Protein AF-A0A4U5R1T0-F1 (afdb_monomer)

Mean predicted aligned error: 6.0 Å

pLDDT: mean 87.01, std 12.75, range [37.0, 96.69]

Radius of gyration: 15.92 Å; Cα contacts (8 Å, |Δi|>4): 211; chains: 1; bounding box: 34×41×36 Å

InterPro domains:
  IPR011603 2-oxoglutarate dehydrogenase E1 component [PTHR23152] (1-142)
  IPR031717 2-oxoglutarate dehydrogenase E1 component/KDG, C-terminal [PF16870] (28-142)
  IPR042179 Multifunctional 2-oxoglutarate metabolism enzyme, C-terminal domain superfamily [G3DSA:3.40.50.11610] (23-146)

Foldseek 3Di:
DDDDVLVPDPPNDDDVCLDPVPPDPDPPHNDDDQKAWFPDPDLDQAQAEEEEEPDVQVVVVVVCVVVVVPNYIYMYRDHQPVNPLVVLLVRVVSHPPAFYEYEDAWECVDDRNVVVLVSSQVSQVVVVDDHSVSYHYAYAHHDPDTDHDTDDD

Organism: Populus alba (NCBI:txid43335)

Solvent-accessible surface area (backbone atoms only — not comparable to full-atom values): 9351 Å² total; per-residue (Å²): 134,85,75,70,74,51,78,74,35,89,81,63,70,79,63,68,42,52,68,72,60,52,96,50,102,58,100,70,56,55,63,90,61,48,62,44,71,47,86,68,90,62,62,73,76,53,72,41,42,36,36,27,52,70,73,58,47,58,60,52,51,55,50,33,59,74,69,65,42,81,34,55,40,56,29,38,43,70,40,69,80,78,64,55,48,71,62,51,43,60,57,48,66,64,48,74,96,56,50,38,32,49,40,43,82,46,30,54,84,40,76,58,53,78,67,44,51,64,51,51,36,51,38,34,43,76,71,77,39,76,47,70,86,35,55,38,83,42,44,13,62,73,63,99,62,97,69,97,68,75,61,79,134

Structure (mmCIF, N/CA/C/O backbone):
data_AF-A0A4U5R1T0-F1
#
_entry.id   AF-A0A4U5R1T0-F1
#
loop_
_atom_site.group_PDB
_atom_site.id
_atom_site.type_symbol
_atom_site.label_atom_id
_atom_site.label_alt_id
_atom_site.label_comp_id
_atom_site.label_asym_id
_atom_site.label_entity_id
_atom_site.label_seq_id
_atom_site.pdbx_PDB_ins_code
_atom_site.Cartn_x
_atom_site.Cartn_y
_atom_site.Cartn_z
_atom_site.occupancy
_atom_site.B_iso_or_equiv
_atom_site.auth_seq_id
_atom_site.auth_comp_id
_atom_site.auth_asym_id
_atom_site.auth_atom_id
_atom_site.pdbx_PDB_model_num
ATOM 1 N N . MET A 1 1 ? 13.309 0.673 1.787 1.00 78.81 1 MET A N 1
ATOM 2 C CA . MET A 1 1 ? 13.487 1.947 2.516 1.00 78.81 1 MET A CA 1
ATOM 3 C C . MET A 1 1 ? 13.553 1.637 3.997 1.00 78.81 1 MET A C 1
ATOM 5 O O . MET A 1 1 ? 12.611 1.042 4.504 1.00 78.81 1 MET A O 1
ATOM 9 N N . SER A 1 2 ? 14.654 1.965 4.674 1.00 87.88 2 SER A N 1
ATOM 10 C CA . SER A 1 2 ? 14.768 1.713 6.117 1.00 87.88 2 SER A CA 1
ATOM 11 C C . SER A 1 2 ? 13.968 2.754 6.906 1.00 87.88 2 SER A C 1
ATOM 13 O O . SER A 1 2 ? 14.052 3.944 6.585 1.00 87.88 2 SER A O 1
ATOM 15 N N . PRO A 1 3 ? 13.188 2.348 7.920 1.00 89.00 3 PRO A N 1
ATOM 16 C CA . PRO A 1 3 ? 12.335 3.276 8.643 1.00 89.00 3 PRO A CA 1
ATOM 17 C C . PRO A 1 3 ? 13.128 4.173 9.599 1.00 89.00 3 PRO A C 1
ATOM 19 O O . PRO A 1 3 ? 14.141 3.763 10.161 1.00 89.00 3 PRO A O 1
ATOM 22 N N . LYS A 1 4 ? 12.613 5.386 9.836 1.00 90.75 4 LYS A N 1
ATOM 23 C CA . LYS A 1 4 ? 13.085 6.288 10.903 1.00 90.75 4 LYS A CA 1
ATOM 24 C C . LYS A 1 4 ? 12.059 6.386 12.032 1.00 90.75 4 LYS A C 1
ATOM 26 O O . LYS A 1 4 ? 12.331 5.965 13.150 1.00 90.75 4 LYS A O 1
ATOM 31 N N . SER A 1 5 ? 10.856 6.875 11.726 1.00 91.00 5 SER A N 1
ATOM 32 C CA . SER A 1 5 ? 9.776 7.042 12.711 1.00 91.00 5 SER A CA 1
ATOM 33 C C . SER A 1 5 ? 9.278 5.712 13.282 1.00 91.00 5 SER A C 1
ATOM 35 O O . SER A 1 5 ? 8.978 5.626 14.472 1.00 91.00 5 SER A O 1
ATOM 37 N N . LEU A 1 6 ? 9.250 4.651 12.467 1.00 93.81 6 LEU A N 1
ATOM 38 C CA . LEU A 1 6 ? 8.702 3.361 12.894 1.00 93.81 6 LEU A CA 1
ATOM 39 C C . LEU A 1 6 ? 9.529 2.661 13.977 1.00 93.81 6 LEU A C 1
ATOM 41 O O . LEU A 1 6 ? 8.984 1.826 14.687 1.00 93.81 6 LEU A O 1
ATOM 45 N N . LEU A 1 7 ? 10.797 3.045 14.176 1.00 94.75 7 LEU A N 1
ATOM 46 C CA . LEU A 1 7 ? 11.666 2.456 15.206 1.00 94.75 7 LEU A CA 1
ATOM 47 C C . LEU A 1 7 ? 11.109 2.603 16.630 1.00 94.75 7 LEU A C 1
ATOM 49 O O . LEU A 1 7 ? 11.501 1.857 17.522 1.00 94.75 7 LEU A O 1
ATOM 53 N N . ARG A 1 8 ? 10.231 3.586 16.864 1.00 94.06 8 ARG A N 1
ATOM 54 C CA . ARG A 1 8 ? 9.624 3.861 18.177 1.00 94.06 8 ARG A CA 1
ATOM 55 C C . ARG A 1 8 ? 8.098 3.919 18.124 1.00 94.06 8 ARG A C 1
ATOM 57 O O . ARG A 1 8 ? 7.467 4.320 19.101 1.00 94.06 8 ARG A O 1
ATOM 64 N N . HIS A 1 9 ? 7.498 3.550 16.994 1.00 94.19 9 HIS A N 1
ATOM 65 C CA . HIS A 1 9 ? 6.056 3.645 16.816 1.00 94.19 9 HIS A CA 1
ATOM 66 C C . HIS A 1 9 ? 5.339 2.575 17.643 1.00 94.19 9 HIS A C 1
ATOM 68 O O . HIS A 1 9 ? 5.694 1.398 17.590 1.00 94.19 9 HIS A O 1
ATOM 74 N N . LYS A 1 10 ? 4.310 2.965 18.407 1.00 94.25 10 LYS A N 1
ATOM 75 C CA . LYS A 1 10 ? 3.648 2.067 19.373 1.00 94.25 10 LYS A CA 1
ATOM 76 C C . LYS A 1 10 ? 3.022 0.839 18.711 1.00 94.25 10 LYS A C 1
ATOM 78 O O . LYS A 1 10 ? 3.086 -0.238 19.299 1.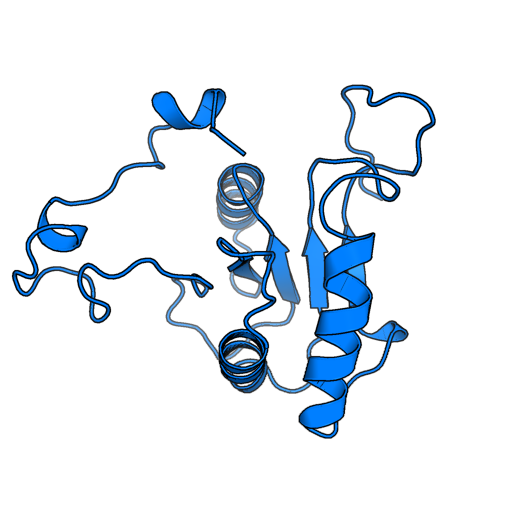00 94.25 10 LYS A O 1
ATOM 83 N N . LEU A 1 11 ? 2.469 1.022 17.511 1.00 91.94 11 LEU A N 1
ATOM 84 C CA . LEU A 1 11 ? 1.823 -0.026 16.714 1.00 91.94 11 LEU A CA 1
ATOM 85 C C . LEU A 1 11 ? 2.795 -0.795 15.802 1.00 91.94 11 LEU A C 1
ATOM 87 O O . LEU A 1 11 ? 2.433 -1.842 15.282 1.00 91.94 11 LEU A O 1
ATOM 91 N N . CYS A 1 12 ? 4.033 -0.319 15.609 1.00 93.44 12 CYS A N 1
ATOM 92 C CA . CYS A 1 12 ? 5.021 -1.009 14.774 1.00 93.44 12 CYS A CA 1
ATOM 93 C C . CYS A 1 12 ? 5.818 -2.017 15.610 1.00 93.44 12 CYS A C 1
ATOM 95 O O . CYS A 1 12 ? 7.012 -1.845 15.859 1.00 93.44 12 CYS A O 1
ATOM 97 N N . LYS A 1 13 ? 5.131 -3.054 16.089 1.00 92.31 13 LYS A N 1
ATOM 98 C CA . LYS A 1 13 ? 5.704 -4.139 16.890 1.00 92.31 13 LYS A CA 1
ATOM 99 C C . LYS A 1 13 ? 5.241 -5.476 16.326 1.00 92.31 13 LYS A C 1
ATOM 101 O O . LYS A 1 13 ? 4.111 -5.579 15.864 1.00 92.31 13 LYS A O 1
ATOM 106 N N . SER A 1 14 ? 6.098 -6.483 16.425 1.00 88.25 14 SER A N 1
ATOM 107 C CA . SER A 1 14 ? 5.771 -7.865 16.072 1.00 88.25 14 SER A CA 1
ATOM 108 C C . SER A 1 14 ? 5.870 -8.747 17.306 1.00 88.25 14 SER A C 1
ATOM 110 O O . SER A 1 14 ? 6.728 -8.534 18.167 1.00 88.25 14 SER A O 1
ATOM 112 N N . ASN A 1 15 ? 4.993 -9.741 17.389 1.00 87.12 15 ASN A N 1
ATOM 113 C CA . ASN A 1 15 ? 5.066 -10.767 18.422 1.00 87.12 15 ASN A CA 1
ATOM 114 C C . ASN A 1 15 ? 6.183 -11.766 18.108 1.00 87.12 15 ASN A C 1
ATOM 116 O O . ASN A 1 15 ? 6.511 -11.994 16.945 1.00 87.12 15 ASN A O 1
ATOM 120 N N . LEU A 1 16 ? 6.725 -12.426 19.136 1.00 87.12 16 LEU A N 1
ATOM 121 C CA . LEU A 1 16 ? 7.780 -13.430 18.951 1.00 87.12 16 LEU A CA 1
ATOM 122 C C . LEU A 1 16 ? 7.334 -14.595 18.048 1.00 87.12 16 LEU A C 1
ATOM 124 O O . LEU A 1 16 ? 8.112 -15.061 17.219 1.00 87.12 16 LEU A O 1
ATOM 128 N N . SER A 1 17 ? 6.048 -14.959 18.112 1.00 83.75 17 SER A N 1
ATOM 129 C CA . SER A 1 17 ? 5.437 -15.995 17.266 1.00 83.75 17 SER A CA 1
ATOM 130 C C . SER A 1 17 ? 5.524 -15.713 15.761 1.00 83.75 17 SER A C 1
ATOM 132 O O . SER A 1 17 ? 5.360 -16.611 14.941 1.00 83.75 17 SER A O 1
ATOM 134 N N . GLU A 1 18 ? 5.750 -14.455 15.369 1.00 83.50 18 GLU A N 1
ATOM 135 C CA . GLU A 1 18 ? 5.964 -14.079 13.967 1.00 83.50 18 GLU A CA 1
ATOM 136 C C . GLU A 1 18 ? 7.372 -14.454 13.468 1.00 83.50 18 GLU A C 1
ATOM 138 O O . GLU A 1 18 ? 7.619 -14.392 12.265 1.00 83.50 18 GLU A O 1
ATOM 143 N N . PHE A 1 19 ? 8.278 -14.886 14.357 1.00 84.88 19 PHE A N 1
ATOM 144 C CA . PHE A 1 19 ? 9.673 -15.219 14.044 1.00 84.88 19 PHE A CA 1
ATOM 145 C C . PHE A 1 19 ? 10.065 -16.671 14.349 1.00 84.88 19 PHE A C 1
ATOM 147 O O . PHE A 1 19 ? 10.963 -17.192 13.691 1.00 84.88 19 PHE A O 1
ATOM 154 N N . ASP A 1 20 ? 9.415 -17.334 15.308 1.00 81.31 20 ASP A N 1
ATOM 155 C CA . ASP A 1 20 ? 9.827 -18.660 15.805 1.00 81.31 20 ASP A CA 1
ATOM 156 C C . ASP A 1 20 ? 9.000 -19.844 15.262 1.00 81.31 20 ASP A C 1
ATOM 158 O O . ASP A 1 20 ? 9.386 -21.000 15.420 1.00 81.31 20 ASP A O 1
ATOM 162 N N . GLY A 1 21 ? 7.887 -19.575 14.571 1.00 67.44 21 GLY A N 1
ATOM 163 C CA . GLY A 1 21 ? 7.056 -20.602 13.940 1.00 67.44 21 GLY A CA 1
ATOM 164 C C . GLY A 1 21 ? 6.156 -21.361 14.912 1.00 67.44 21 GLY A C 1
ATOM 165 O O . GLY A 1 21 ? 5.476 -22.299 14.489 1.00 67.44 21 GLY A O 1
ATOM 166 N N . HIS A 1 22 ? 6.101 -20.953 16.182 1.00 67.31 22 HIS A N 1
ATOM 167 C CA . HIS A 1 22 ? 5.102 -21.463 17.105 1.00 67.31 22 HIS A CA 1
ATOM 168 C C . HIS A 1 22 ? 3.693 -21.046 16.649 1.00 67.31 22 HIS A C 1
ATOM 170 O O . HIS A 1 22 ? 3.505 -19.943 16.123 1.00 67.31 22 HIS A O 1
ATOM 176 N N . PRO A 1 23 ? 2.674 -21.905 16.840 1.00 58.78 23 PRO A N 1
ATOM 177 C CA . PRO A 1 23 ? 1.292 -21.549 16.549 1.00 58.78 23 PRO A CA 1
ATOM 178 C C . PRO A 1 23 ? 0.840 -20.416 17.485 1.00 58.78 23 PRO A C 1
ATOM 180 O O . PRO A 1 23 ? 0.435 -20.648 18.619 1.00 58.78 23 PRO A O 1
ATOM 183 N N . GLY A 1 24 ? 0.957 -19.177 17.009 1.00 58.16 24 GLY A N 1
ATOM 184 C CA . GLY A 1 24 ? 0.453 -17.963 17.650 1.00 58.16 24 GLY A CA 1
ATOM 185 C C . GLY A 1 24 ? -0.727 -17.351 16.889 1.00 58.16 24 GLY A C 1
ATOM 186 O O . GLY A 1 24 ? -1.315 -17.976 16.008 1.00 58.16 24 GLY A O 1
ATOM 187 N N . PHE A 1 25 ? -1.042 -16.087 17.190 1.00 53.91 25 PHE A N 1
ATOM 188 C CA . PHE A 1 25 ? -2.168 -15.313 16.631 1.00 53.91 25 PHE A CA 1
ATOM 189 C C . PHE A 1 25 ? -2.181 -15.163 15.090 1.00 53.91 25 PHE A C 1
ATOM 191 O O . PHE A 1 25 ? -3.147 -14.649 14.529 1.00 53.91 25 PHE A O 1
ATOM 198 N N . GLY A 1 26 ? -1.139 -15.604 14.378 1.00 54.66 26 GLY A N 1
ATOM 199 C CA . GLY A 1 26 ? -1.020 -15.470 12.928 1.00 54.66 26 GLY A CA 1
ATOM 200 C C . GLY A 1 26 ? -1.078 -16.807 12.189 1.00 54.66 26 GLY A C 1
ATOM 201 O O . GLY A 1 26 ? -0.180 -17.630 12.314 1.00 54.66 26 GLY A O 1
ATOM 202 N N . LYS A 1 27 ? -2.050 -16.970 11.281 1.00 55.31 27 LYS A N 1
ATOM 203 C CA . LYS A 1 27 ? -2.144 -18.113 10.340 1.00 55.31 27 LYS A CA 1
ATOM 204 C C . LYS A 1 27 ? -1.005 -18.181 9.294 1.00 55.31 27 LYS A C 1
ATOM 206 O O . LYS A 1 27 ? -1.058 -19.010 8.393 1.00 55.31 27 LYS A O 1
ATOM 211 N N . GLN A 1 28 ? -0.020 -17.277 9.335 1.00 58.72 28 GLN A N 1
ATOM 212 C CA . GLN A 1 28 ? 0.816 -16.923 8.174 1.00 58.72 28 GLN A CA 1
ATOM 213 C C . GLN A 1 28 ? 2.324 -17.210 8.308 1.00 58.72 28 GLN A C 1
ATOM 215 O O . GLN A 1 28 ? 3.053 -16.988 7.341 1.00 58.72 28 GLN A O 1
ATOM 220 N N . GLY A 1 29 ? 2.776 -17.751 9.445 1.00 66.38 29 GLY A N 1
ATOM 221 C CA . GLY A 1 29 ? 4.156 -18.216 9.655 1.00 66.38 29 GLY A CA 1
ATOM 222 C C . GLY A 1 29 ? 5.231 -17.117 9.648 1.00 66.38 29 GLY A C 1
ATOM 223 O O . GLY A 1 29 ? 4.923 -15.929 9.689 1.00 66.38 29 GLY A O 1
ATOM 224 N N . THR A 1 30 ? 6.498 -17.540 9.578 1.00 82.38 30 THR A N 1
ATOM 225 C CA . THR A 1 30 ? 7.717 -16.722 9.784 1.00 82.38 30 THR A CA 1
ATOM 226 C C . THR A 1 30 ? 8.367 -16.193 8.503 1.00 82.38 30 THR A C 1
ATOM 228 O O . THR A 1 30 ? 9.489 -15.688 8.509 1.00 82.38 30 THR A O 1
ATOM 231 N N . LYS A 1 31 ? 7.696 -16.342 7.357 1.00 86.00 31 LYS A N 1
ATOM 232 C CA . LYS A 1 31 ? 8.242 -15.950 6.051 1.00 86.00 31 LYS A CA 1
ATOM 233 C C . LYS A 1 31 ? 7.995 -14.470 5.779 1.00 86.00 31 LYS A C 1
ATOM 235 O O . LYS A 1 31 ? 6.972 -13.916 6.177 1.00 86.00 31 LYS A O 1
ATOM 240 N N . PHE A 1 32 ? 8.897 -13.854 5.014 1.00 89.69 32 PHE A N 1
ATOM 241 C CA . PHE A 1 32 ? 8.698 -12.493 4.524 1.00 89.69 32 PHE A CA 1
ATOM 242 C C . PHE A 1 32 ? 7.401 -12.386 3.708 1.00 89.69 32 PHE A C 1
ATOM 244 O O . PHE A 1 32 ? 7.159 -13.164 2.779 1.00 89.69 32 PHE A O 1
ATOM 251 N N . LYS A 1 33 ? 6.565 -11.407 4.060 1.00 89.50 33 LYS A N 1
ATOM 252 C CA . LYS A 1 33 ? 5.266 -11.171 3.431 1.00 89.50 33 LYS A CA 1
ATOM 253 C C . LYS A 1 33 ? 5.409 -10.074 2.393 1.00 89.50 33 LYS A C 1
ATOM 255 O O . LYS A 1 33 ? 5.479 -8.908 2.741 1.00 89.50 33 LYS A O 1
ATOM 260 N N . GLN A 1 34 ? 5.404 -10.449 1.120 1.00 94.38 34 GLN A N 1
ATOM 261 C CA . GLN A 1 34 ? 5.506 -9.491 0.014 1.00 94.38 34 GLN A CA 1
ATOM 262 C C . GLN A 1 34 ? 4.294 -8.545 -0.068 1.00 94.38 34 GLN A C 1
ATOM 264 O O . GLN A 1 34 ? 4.431 -7.390 -0.464 1.00 94.38 34 GLN A O 1
ATOM 269 N N . LEU A 1 35 ? 3.117 -9.039 0.326 1.00 93.00 35 LEU A N 1
ATOM 270 C CA . LEU A 1 35 ? 1.873 -8.286 0.447 1.00 93.00 35 LEU A CA 1
ATOM 271 C C . LEU A 1 35 ? 1.215 -8.650 1.783 1.00 93.00 35 LEU A C 1
ATOM 273 O O . LEU A 1 35 ? 0.926 -9.823 2.034 1.00 93.00 35 LEU A O 1
ATOM 277 N N . ILE A 1 36 ? 0.951 -7.654 2.622 1.00 91.94 36 ILE A N 1
ATOM 278 C CA . ILE A 1 36 ? 0.175 -7.803 3.852 1.00 91.94 36 ILE A CA 1
ATOM 279 C C . ILE A 1 36 ? -1.238 -7.293 3.569 1.00 91.94 36 ILE A C 1
ATOM 281 O O . ILE A 1 36 ? -1.437 -6.149 3.165 1.00 91.94 36 ILE A O 1
ATOM 285 N N . LYS A 1 37 ? -2.223 -8.174 3.740 1.00 89.44 37 LYS A N 1
ATOM 286 C CA . LYS A 1 37 ? -3.641 -7.854 3.541 1.00 89.44 37 LYS A CA 1
ATOM 2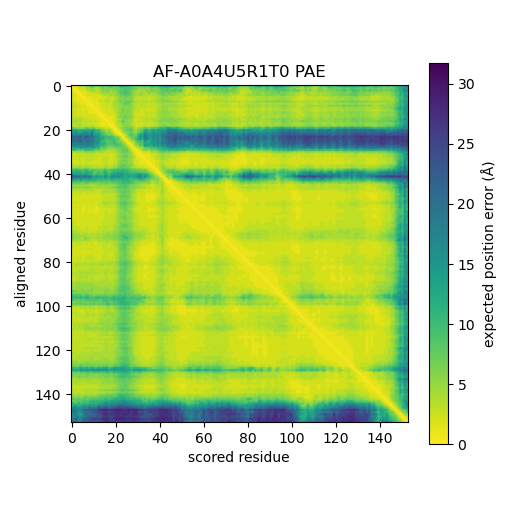87 C C . LYS A 1 37 ? -4.159 -7.009 4.706 1.00 89.44 37 LYS A C 1
ATOM 289 O O . LYS A 1 37 ? -3.572 -7.035 5.787 1.00 89.44 37 LYS A O 1
ATOM 294 N N . ASP A 1 38 ? -5.272 -6.321 4.477 1.00 89.12 38 ASP A N 1
ATOM 295 C CA . ASP A 1 38 ? -6.013 -5.671 5.556 1.00 89.12 38 ASP A CA 1
ATOM 296 C C . ASP A 1 38 ? -6.364 -6.681 6.661 1.00 89.12 38 ASP A C 1
ATOM 298 O O . ASP A 1 38 ? -6.645 -7.850 6.370 1.00 89.12 38 ASP A O 1
ATOM 302 N N . HIS A 1 39 ? -6.286 -6.232 7.913 1.00 79.19 39 HIS A N 1
ATOM 303 C CA . HIS A 1 39 ? -6.500 -7.069 9.090 1.00 79.19 39 HIS A CA 1
ATOM 304 C C . HIS A 1 39 ? -7.976 -7.194 9.487 1.00 79.19 39 HIS A C 1
ATOM 306 O O . HIS A 1 39 ? -8.283 -7.988 10.371 1.00 79.19 39 HIS A O 1
ATOM 312 N N . SER A 1 40 ? -8.886 -6.428 8.877 1.00 70.31 40 SER A N 1
ATOM 313 C CA . SER A 1 40 ? -10.313 -6.593 9.127 1.00 70.31 40 SER A CA 1
ATOM 314 C C . SER A 1 40 ? -10.811 -7.915 8.536 1.00 70.31 40 SER A C 1
ATOM 316 O O . SER A 1 40 ? -10.501 -8.288 7.401 1.00 70.31 40 SER A O 1
ATOM 318 N N . ASP A 1 41 ? -11.618 -8.629 9.319 1.00 65.62 41 ASP A N 1
ATOM 319 C CA . ASP A 1 41 ? -12.327 -9.836 8.873 1.00 65.62 41 ASP A CA 1
ATOM 320 C C . ASP A 1 41 ? -13.512 -9.504 7.941 1.00 65.62 41 ASP A C 1
ATOM 322 O O . ASP A 1 41 ? -14.218 -10.395 7.469 1.00 65.62 41 ASP A O 1
ATOM 326 N N . LEU A 1 42 ? -13.742 -8.216 7.664 1.00 61.66 42 LEU A N 1
ATOM 327 C CA . LEU A 1 42 ? -14.846 -7.719 6.856 1.00 61.66 42 LEU A CA 1
ATOM 328 C C . LEU A 1 42 ? -14.422 -7.639 5.388 1.00 61.66 42 LEU A C 1
ATOM 330 O O . LEU A 1 42 ? -13.823 -6.668 4.937 1.00 61.66 42 LEU A O 1
ATOM 334 N N . GLU A 1 43 ? -14.748 -8.679 4.625 1.00 71.94 43 GLU A N 1
ATOM 335 C CA . GLU A 1 43 ? -14.711 -8.609 3.158 1.00 71.94 43 GLU A CA 1
ATOM 336 C C . GLU A 1 43 ? -15.971 -7.923 2.606 1.00 71.94 43 GLU A C 1
ATOM 338 O O . GLU A 1 43 ? -15.920 -7.205 1.607 1.00 71.94 43 GLU A O 1
ATOM 343 N N . GLU A 1 44 ? -17.102 -8.111 3.287 1.00 78.50 44 GLU A N 1
ATOM 344 C CA . GLU A 1 44 ? -18.396 -7.561 2.902 1.00 78.50 44 GLU A CA 1
ATOM 345 C C . GLU A 1 44 ? -18.540 -6.099 3.356 1.00 78.50 44 GLU A C 1
ATOM 347 O O . GLU A 1 44 ? -18.169 -5.729 4.469 1.00 78.50 44 GLU A O 1
ATOM 352 N N . GLY A 1 45 ? -19.073 -5.246 2.477 1.00 84.88 45 GLY A N 1
ATOM 353 C CA . GLY A 1 45 ? -19.277 -3.820 2.758 1.00 84.88 45 GLY A CA 1
ATOM 354 C C . GLY A 1 45 ? -18.062 -2.919 2.507 1.00 84.88 45 GLY A C 1
ATOM 355 O O . GLY A 1 45 ? -18.193 -1.699 2.615 1.00 84.88 45 GLY A O 1
ATOM 356 N N . ILE A 1 46 ? -16.909 -3.469 2.109 1.00 91.06 46 ILE A N 1
ATOM 357 C CA . ILE A 1 46 ? -15.762 -2.662 1.675 1.00 91.06 46 ILE A CA 1
ATOM 358 C C . ILE A 1 46 ? -16.109 -1.928 0.376 1.00 91.06 46 ILE A C 1
ATOM 360 O O . ILE A 1 46 ? -16.527 -2.528 -0.613 1.00 91.06 46 ILE A O 1
ATOM 364 N N . ARG A 1 47 ? -15.910 -0.607 0.372 1.00 90.31 47 ARG A N 1
ATOM 365 C CA . ARG A 1 47 ? -16.143 0.283 -0.782 1.00 90.31 47 ARG A CA 1
ATOM 366 C C . ARG A 1 47 ? -14.867 0.937 -1.291 1.00 90.31 47 ARG A C 1
ATOM 368 O O . ARG A 1 47 ? -14.856 1.523 -2.374 1.00 90.31 47 ARG A O 1
ATOM 375 N N . ARG A 1 48 ? -13.783 0.870 -0.515 1.00 90.50 48 ARG A N 1
ATOM 376 C CA . ARG A 1 48 ? -12.502 1.485 -0.857 1.00 90.50 48 ARG A CA 1
ATOM 377 C C . ARG A 1 48 ? -11.354 0.538 -0.544 1.00 90.50 48 ARG A C 1
ATOM 379 O O . ARG A 1 48 ? -11.184 0.128 0.598 1.00 90.50 48 ARG A O 1
ATOM 386 N N . LEU A 1 49 ? -10.543 0.255 -1.561 1.00 92.50 49 LEU A N 1
ATOM 387 C CA . LEU A 1 49 ? -9.310 -0.508 -1.422 1.00 92.50 49 LEU A CA 1
ATOM 388 C C . LEU A 1 49 ? -8.108 0.420 -1.598 1.00 92.50 49 LEU A C 1
ATOM 390 O O . LEU A 1 49 ? -7.918 1.015 -2.662 1.00 92.50 49 LEU A O 1
ATOM 394 N N . VAL A 1 50 ? -7.317 0.552 -0.540 1.00 94.88 50 VAL A N 1
ATOM 395 C CA . VAL A 1 50 ? -6.093 1.351 -0.502 1.00 94.88 50 VAL A CA 1
ATOM 396 C C . VAL A 1 50 ? -4.890 0.419 -0.517 1.00 94.88 50 VAL A C 1
ATOM 398 O O . VAL A 1 50 ? -4.856 -0.573 0.208 1.00 94.88 50 VAL A O 1
ATOM 401 N N . LEU A 1 51 ? -3.892 0.754 -1.326 1.00 95.38 51 LEU A N 1
ATOM 402 C CA . LEU A 1 51 ? -2.560 0.169 -1.260 1.00 95.38 51 LEU A CA 1
ATOM 403 C C . LEU A 1 51 ? -1.565 1.216 -0.868 1.00 95.38 51 LEU A C 1
ATOM 405 O O . LEU A 1 51 ? -1.557 2.304 -1.434 1.00 95.38 51 LEU A O 1
ATOM 409 N N . CYS A 1 52 ? -0.686 0.844 0.036 1.00 96.44 52 CYS A N 1
ATOM 410 C CA . CYS A 1 52 ? 0.442 1.664 0.396 1.00 96.44 52 CYS A CA 1
ATOM 411 C C . CYS A 1 52 ? 1.687 0.808 0.602 1.00 96.44 52 CYS A C 1
ATOM 413 O O . CYS A 1 52 ? 1.642 -0.423 0.580 1.00 96.44 52 CYS A O 1
ATOM 415 N N . SER A 1 53 ? 2.816 1.476 0.791 1.00 96.12 53 SER A N 1
ATOM 416 C CA . SER A 1 53 ? 4.087 0.858 1.149 1.00 96.12 53 SER A CA 1
ATOM 417 C C . SER A 1 53 ? 4.750 1.707 2.227 1.00 96.12 53 SER A C 1
ATOM 419 O O . SER A 1 53 ? 4.754 2.933 2.143 1.00 96.12 53 SER A O 1
ATOM 421 N N . GLY A 1 54 ? 5.344 1.059 3.226 1.00 94.38 54 GLY A N 1
ATOM 422 C CA . GLY A 1 54 ? 6.083 1.743 4.283 1.00 94.38 54 GLY A CA 1
ATOM 423 C C . GLY A 1 54 ? 5.195 2.448 5.313 1.00 94.38 54 GLY A C 1
ATOM 424 O O . GLY A 1 54 ? 4.093 2.002 5.633 1.00 94.38 54 GLY A O 1
ATOM 425 N N . LYS A 1 55 ? 5.716 3.536 5.895 1.00 95.06 55 LYS A N 1
ATOM 426 C CA . LYS A 1 55 ? 5.174 4.120 7.133 1.00 95.06 55 LYS A CA 1
ATOM 427 C C . LYS A 1 55 ? 3.785 4.736 7.002 1.00 95.06 55 LYS A C 1
ATOM 429 O O . LYS A 1 55 ? 3.058 4.737 7.988 1.00 95.06 55 LYS A O 1
ATOM 434 N N . VAL A 1 56 ? 3.416 5.196 5.804 1.00 95.50 56 VAL A N 1
ATOM 435 C CA . VAL A 1 56 ? 2.114 5.829 5.541 1.00 95.50 56 VAL A CA 1
ATOM 436 C C . VAL A 1 56 ? 0.943 4.903 5.893 1.00 95.50 56 VAL A C 1
ATOM 438 O O . VAL A 1 56 ? -0.142 5.383 6.189 1.00 95.50 56 VAL A O 1
ATOM 441 N N . TYR A 1 57 ? 1.161 3.580 5.947 1.00 96.44 57 TYR A N 1
ATOM 442 C CA . TYR A 1 57 ? 0.179 2.636 6.483 1.00 96.44 57 TYR A CA 1
ATOM 443 C C . TYR A 1 57 ? -0.336 3.036 7.867 1.00 96.44 57 TYR A C 1
ATOM 445 O O . TYR A 1 57 ? -1.542 3.039 8.066 1.00 96.44 57 TYR A O 1
ATOM 453 N N . TYR A 1 58 ? 0.553 3.370 8.806 1.00 95.19 58 TYR A N 1
ATOM 454 C CA . TYR A 1 58 ? 0.147 3.650 10.185 1.00 95.19 58 TYR A CA 1
ATOM 455 C C . TYR A 1 58 ? -0.671 4.940 10.268 1.00 95.19 58 TYR A C 1
ATOM 457 O O . TYR A 1 58 ? -1.670 4.976 10.971 1.00 95.19 58 TYR A O 1
ATOM 465 N N . GLU A 1 59 ? -0.302 5.950 9.479 1.00 94.62 59 GLU A N 1
ATOM 466 C CA . GLU A 1 59 ? -1.049 7.209 9.373 1.00 94.62 59 GLU A CA 1
ATOM 467 C C . GLU A 1 59 ? -2.454 6.969 8.776 1.00 94.62 59 GLU A C 1
ATOM 469 O O . GLU A 1 59 ? -3.444 7.507 9.267 1.00 94.62 59 GLU A O 1
ATOM 474 N N . LEU A 1 60 ? -2.565 6.108 7.755 1.00 95.38 60 LEU A N 1
ATOM 475 C CA . LEU A 1 60 ? -3.849 5.723 7.155 1.00 95.38 60 LEU A CA 1
ATOM 476 C C . LEU A 1 60 ? -4.722 4.884 8.096 1.00 95.38 60 LEU A C 1
ATOM 478 O O . LEU A 1 60 ? -5.941 5.037 8.086 1.00 95.38 60 LEU A O 1
ATOM 482 N N . ASP A 1 61 ? -4.116 3.975 8.857 1.00 94.81 61 ASP A N 1
ATOM 483 C CA . ASP A 1 61 ? -4.819 3.081 9.778 1.00 94.81 61 ASP A CA 1
ATOM 484 C C . ASP A 1 61 ? -5.386 3.864 10.971 1.00 94.81 61 ASP A C 1
ATOM 486 O O . ASP A 1 61 ? -6.571 3.747 11.273 1.00 94.81 61 ASP A O 1
ATOM 490 N N . GLU A 1 62 ? -4.581 4.755 11.561 1.00 94.69 62 GLU A N 1
ATOM 491 C CA . GLU A 1 62 ? -5.018 5.673 12.622 1.00 94.69 62 GLU A CA 1
ATOM 492 C C . GLU A 1 62 ? -6.155 6.588 12.147 1.00 94.69 62 GLU A C 1
ATOM 494 O O . GLU A 1 62 ? -7.160 6.755 12.842 1.00 94.69 62 GLU A O 1
ATOM 499 N N . GLU A 1 63 ? -6.047 7.151 10.939 1.00 95.38 63 GLU A N 1
ATOM 500 C CA . GLU A 1 63 ? -7.108 7.984 10.371 1.00 95.38 63 GLU A CA 1
ATOM 501 C C . GLU A 1 63 ? -8.381 7.175 10.093 1.00 95.38 63 GLU A C 1
ATOM 503 O O . GLU A 1 63 ? -9.486 7.637 10.385 1.00 95.38 63 GLU A O 1
ATOM 508 N N . ARG A 1 64 ? -8.245 5.945 9.579 1.00 94.31 64 ARG A N 1
ATOM 509 C CA . ARG A 1 64 ? -9.373 5.032 9.361 1.00 94.31 64 ARG A CA 1
ATOM 510 C C . ARG A 1 64 ? -10.105 4.733 10.667 1.00 94.31 64 ARG A C 1
ATOM 512 O O . ARG A 1 64 ? -11.336 4.771 10.676 1.00 94.31 64 ARG A O 1
ATOM 519 N N . GLU A 1 65 ? -9.384 4.461 11.752 1.00 93.38 65 GLU A N 1
ATOM 520 C CA . GLU A 1 65 ? -9.977 4.273 13.081 1.00 93.38 65 GLU A CA 1
ATOM 521 C C . GLU A 1 65 ? -10.682 5.548 13.561 1.00 93.38 65 GLU A C 1
ATOM 523 O O . GLU A 1 65 ? -11.839 5.491 13.987 1.00 93.38 65 GLU A O 1
ATOM 528 N N . ARG A 1 66 ? -10.036 6.714 13.413 1.00 96.50 66 ARG A N 1
ATOM 529 C CA . ARG A 1 66 ? -10.575 8.019 13.828 1.00 96.50 66 ARG A CA 1
ATOM 530 C C . ARG A 1 66 ? -11.905 8.356 13.154 1.00 96.50 66 ARG A C 1
ATOM 532 O O . ARG A 1 66 ? -12.797 8.902 13.803 1.00 96.50 66 ARG A O 1
ATOM 539 N N . VAL A 1 67 ? -12.050 8.040 11.866 1.00 95.50 67 VAL A N 1
ATOM 540 C CA . VAL A 1 67 ? -13.289 8.281 11.100 1.00 95.50 67 VAL A CA 1
ATOM 541 C C . VAL A 1 67 ? -14.262 7.100 11.132 1.00 95.50 67 VAL A C 1
ATOM 543 O O . VAL A 1 67 ? -15.297 7.150 10.468 1.00 95.50 67 VAL A O 1
ATOM 546 N N . ASN A 1 68 ? -13.953 6.038 11.889 1.00 92.94 68 ASN A N 1
ATOM 547 C CA . ASN A 1 68 ? -14.730 4.797 11.940 1.00 92.94 68 ASN A CA 1
ATOM 548 C C . ASN A 1 68 ? -14.974 4.193 10.536 1.00 92.94 68 ASN A C 1
ATOM 550 O O . ASN A 1 68 ? -16.070 3.728 10.211 1.00 92.94 68 ASN A O 1
ATOM 554 N N . GLY A 1 69 ? -13.944 4.235 9.684 1.00 91.44 69 GLY A N 1
ATOM 555 C CA . GLY A 1 69 ? -13.967 3.850 8.271 1.00 91.44 69 GLY A CA 1
ATOM 556 C C . GLY A 1 69 ? -13.983 2.339 8.046 1.00 91.44 69 GLY A C 1
ATOM 557 O O . GLY A 1 69 ? -13.039 1.778 7.493 1.00 91.44 69 GLY A O 1
ATOM 558 N N . LYS A 1 70 ? -15.063 1.672 8.465 1.00 90.56 70 LYS A N 1
ATOM 559 C CA . LYS A 1 70 ? -15.240 0.210 8.346 1.00 90.56 70 LYS A CA 1
ATOM 560 C C . LYS A 1 70 ? -15.374 -0.292 6.905 1.00 90.56 70 LYS A C 1
ATOM 562 O O . LYS A 1 70 ? -15.282 -1.488 6.671 1.00 90.56 70 LYS A O 1
ATOM 567 N N . ASP A 1 71 ? -15.595 0.605 5.949 1.00 91.75 71 ASP A N 1
ATOM 568 C CA . ASP A 1 71 ? -15.722 0.317 4.519 1.00 91.75 71 ASP A CA 1
ATOM 569 C C . ASP A 1 71 ? -14.402 0.501 3.743 1.00 91.75 71 ASP A C 1
ATOM 571 O O . ASP A 1 71 ? -14.401 0.508 2.504 1.00 91.75 71 ASP A O 1
ATOM 575 N N . ILE A 1 72 ? -13.279 0.667 4.454 1.00 92.56 72 ILE A N 1
ATOM 576 C CA . ILE A 1 72 ? -11.949 0.904 3.887 1.00 92.56 72 ILE A CA 1
ATOM 577 C C . ILE A 1 72 ? -11.012 -0.253 4.245 1.00 92.56 72 ILE A C 1
ATOM 579 O O . ILE A 1 72 ? -10.654 -0.451 5.407 1.00 92.56 72 ILE A O 1
ATOM 583 N N . ALA A 1 73 ? -10.540 -0.960 3.220 1.00 93.50 73 ALA A N 1
ATOM 584 C CA . ALA A 1 73 ? -9.474 -1.946 3.343 1.00 93.50 73 ALA A CA 1
ATOM 585 C C . ALA A 1 73 ? -8.127 -1.321 2.953 1.00 93.50 73 ALA A C 1
ATOM 587 O O . ALA A 1 73 ? -8.000 -0.746 1.869 1.00 93.50 73 ALA A O 1
ATOM 588 N N . ILE A 1 74 ? -7.112 -1.467 3.804 1.00 94.44 74 ILE A N 1
ATOM 589 C CA . ILE A 1 74 ? -5.747 -0.980 3.591 1.00 94.44 74 ILE A CA 1
ATOM 590 C C . ILE A 1 74 ? -4.809 -2.186 3.467 1.00 94.44 74 ILE A C 1
ATOM 592 O O . ILE A 1 74 ? -4.578 -2.935 4.412 1.00 94.44 74 ILE A O 1
ATOM 596 N N . CYS A 1 75 ? -4.245 -2.385 2.279 1.00 94.31 75 CYS A N 1
ATOM 597 C CA . CYS A 1 75 ? -3.236 -3.409 2.018 1.00 94.31 75 CYS A CA 1
ATOM 598 C C . CYS A 1 75 ? -1.845 -2.776 1.931 1.00 94.31 75 CYS A C 1
ATOM 600 O O . CYS A 1 75 ? -1.673 -1.702 1.354 1.00 94.31 75 CYS A O 1
ATOM 602 N N . ARG A 1 76 ? -0.832 -3.473 2.450 1.00 95.44 76 ARG A N 1
ATOM 603 C CA . ARG A 1 76 ? 0.566 -3.041 2.372 1.00 95.44 76 ARG A CA 1
ATOM 604 C C . ARG A 1 76 ? 1.345 -3.882 1.381 1.00 95.44 76 ARG A C 1
ATOM 606 O O . ARG A 1 76 ? 1.405 -5.104 1.516 1.00 95.44 76 ARG A O 1
ATOM 613 N N . LEU A 1 77 ? 1.968 -3.231 0.410 1.00 96.00 77 LEU A N 1
ATOM 614 C CA . LEU A 1 77 ? 2.905 -3.856 -0.511 1.00 96.00 77 LEU A CA 1
ATOM 615 C C . LEU A 1 77 ? 4.328 -3.678 0.025 1.00 96.00 77 LEU A C 1
ATOM 617 O O . LEU A 1 77 ? 4.968 -2.660 -0.210 1.00 96.00 77 LEU A O 1
ATOM 621 N N . GLU A 1 78 ? 4.814 -4.679 0.752 1.00 95.75 78 GLU A N 1
ATOM 622 C CA . GLU A 1 78 ? 6.146 -4.667 1.373 1.00 95.75 78 GLU A CA 1
ATOM 623 C C . GLU A 1 78 ? 7.261 -4.959 0.359 1.00 95.75 78 GLU A C 1
ATOM 625 O O . GLU A 1 78 ? 8.415 -4.574 0.549 1.00 95.75 78 GLU A O 1
ATOM 630 N N . HIS A 1 79 ? 6.923 -5.645 -0.737 1.00 94.69 79 HIS A N 1
ATOM 631 C CA . HIS A 1 79 ? 7.850 -5.975 -1.810 1.00 94.69 79 HIS A CA 1
ATOM 632 C C . HIS A 1 79 ? 7.412 -5.335 -3.121 1.00 94.69 79 HIS A C 1
ATOM 634 O O . HIS A 1 79 ? 6.443 -5.759 -3.749 1.00 94.69 79 HIS A O 1
ATOM 640 N N . LEU A 1 80 ? 8.142 -4.301 -3.540 1.00 95.00 80 LEU A N 1
ATOM 641 C CA . LEU A 1 80 ? 7.836 -3.586 -4.776 1.00 95.00 80 LEU A CA 1
ATOM 642 C C . LEU A 1 80 ? 8.398 -4.307 -6.006 1.00 95.00 80 LEU A C 1
ATOM 644 O O . LEU A 1 80 ? 7.700 -4.410 -7.009 1.00 95.00 80 LEU A O 1
ATOM 648 N N . CYS A 1 81 ? 9.644 -4.793 -5.948 1.00 94.81 81 CYS A N 1
ATOM 649 C CA . CYS A 1 81 ? 10.351 -5.336 -7.107 1.00 94.81 81 CYS A CA 1
ATOM 650 C C . CYS A 1 81 ? 11.168 -6.595 -6.763 1.00 94.81 81 CYS A C 1
ATOM 652 O O . CYS A 1 81 ? 12.091 -6.476 -5.957 1.00 94.81 81 CYS A O 1
ATOM 654 N N . PRO A 1 82 ? 10.940 -7.731 -7.454 1.00 95.75 82 PRO A N 1
ATOM 655 C CA . PRO A 1 82 ? 9.935 -7.937 -8.505 1.00 95.75 82 PRO A CA 1
ATOM 656 C C . PRO A 1 82 ? 8.495 -7.813 -7.984 1.00 95.75 82 PRO A C 1
ATOM 658 O O . PRO A 1 82 ? 8.196 -8.205 -6.861 1.00 95.75 82 PRO A O 1
ATOM 661 N N . PHE A 1 83 ? 7.609 -7.242 -8.804 1.00 96.44 83 PHE A N 1
ATOM 662 C CA . PHE A 1 83 ? 6.222 -6.984 -8.411 1.00 96.44 83 PHE A CA 1
ATOM 663 C C . PHE A 1 83 ? 5.442 -8.296 -8.221 1.00 96.44 83 PHE A C 1
ATOM 665 O O . PHE A 1 83 ? 5.348 -9.075 -9.177 1.00 96.44 83 PHE A O 1
ATOM 672 N N . PRO A 1 84 ? 4.844 -8.536 -7.040 1.00 95.81 84 PRO A N 1
ATOM 673 C CA . PRO A 1 84 ? 4.176 -9.794 -6.711 1.00 95.81 84 PRO A CA 1
ATOM 674 C C . PRO A 1 84 ? 2.760 -9.852 -7.302 1.00 95.81 84 PRO A C 1
ATOM 676 O O . PRO A 1 84 ? 1.754 -9.754 -6.595 1.00 95.81 84 PRO A O 1
ATOM 679 N N . SER A 1 85 ? 2.673 -9.959 -8.631 1.00 95.12 85 SER A N 1
ATOM 680 C CA . SER A 1 85 ? 1.402 -9.919 -9.367 1.00 95.12 85 SER A CA 1
ATOM 681 C C . SER A 1 85 ? 0.422 -11.004 -8.916 1.00 95.12 85 SER A C 1
ATOM 683 O O . SER A 1 85 ? -0.773 -10.749 -8.828 1.00 95.12 85 SER A O 1
ATOM 685 N N . ASP A 1 86 ? 0.909 -12.203 -8.619 1.00 94.94 86 ASP A N 1
ATOM 686 C CA . ASP A 1 86 ? 0.127 -13.336 -8.123 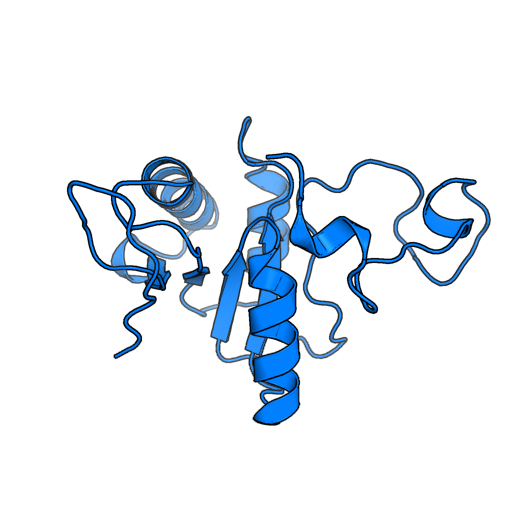1.00 94.94 86 ASP A CA 1
ATOM 687 C C . ASP A 1 86 ? -0.564 -13.022 -6.785 1.00 94.94 86 ASP A C 1
ATOM 689 O O . ASP A 1 86 ? -1.774 -13.220 -6.634 1.00 94.94 86 ASP A O 1
ATOM 693 N N . LEU A 1 87 ? 0.178 -12.454 -5.831 1.00 93.56 87 LEU A N 1
ATOM 694 C CA . LEU A 1 87 ? -0.354 -12.082 -4.519 1.00 93.56 87 LEU A CA 1
ATOM 695 C C . LEU A 1 87 ? -1.307 -10.891 -4.608 1.00 93.56 87 LEU A C 1
ATOM 697 O O . LEU A 1 87 ? -2.342 -10.882 -3.937 1.00 93.56 87 LEU A O 1
ATOM 701 N N . VAL A 1 88 ? -0.988 -9.906 -5.451 1.00 92.75 88 VAL A N 1
ATOM 702 C CA . VAL A 1 88 ? -1.867 -8.757 -5.704 1.00 92.75 88 VAL A CA 1
ATOM 703 C C . VAL A 1 88 ? -3.182 -9.223 -6.322 1.00 92.75 88 VAL A C 1
ATOM 705 O O . VAL A 1 88 ? -4.240 -8.847 -5.825 1.00 92.75 88 VAL A O 1
ATOM 708 N N . GLN A 1 89 ? -3.150 -10.101 -7.328 1.00 92.75 89 GLN A N 1
ATOM 709 C CA . GLN A 1 89 ? -4.362 -10.681 -7.917 1.00 92.75 89 GLN A CA 1
ATOM 710 C C . GLN A 1 89 ? -5.190 -11.446 -6.880 1.00 92.75 89 GLN A C 1
ATOM 712 O O . GLN A 1 89 ? -6.407 -11.274 -6.813 1.00 92.75 89 GLN A O 1
ATOM 717 N N . LEU A 1 90 ? -4.548 -12.243 -6.018 1.00 90.00 90 LEU A N 1
ATOM 718 C CA . LEU A 1 90 ? -5.240 -12.934 -4.929 1.00 90.00 90 LEU A CA 1
ATOM 719 C C . LEU A 1 90 ? -5.913 -11.952 -3.955 1.00 90.00 90 LEU A C 1
ATOM 721 O O . LEU A 1 90 ? -7.016 -12.219 -3.482 1.00 90.00 90 LEU A O 1
ATOM 725 N N . GLY A 1 91 ? -5.272 -10.819 -3.660 1.00 88.50 91 GLY A N 1
ATOM 726 C CA . GLY A 1 91 ? -5.866 -9.740 -2.870 1.00 88.50 91 GLY A CA 1
ATOM 727 C C . GLY A 1 91 ? -7.058 -9.086 -3.571 1.00 88.50 91 GLY A C 1
ATOM 728 O O . GLY A 1 91 ? -8.110 -8.921 -2.963 1.00 88.50 91 GLY A O 1
ATOM 729 N N . LEU A 1 92 ? -6.925 -8.777 -4.863 1.00 87.50 92 LEU A N 1
ATOM 730 C CA . LEU A 1 92 ? -7.972 -8.138 -5.666 1.00 87.50 92 LEU A CA 1
ATOM 731 C C . LEU A 1 92 ? -9.218 -9.016 -5.847 1.00 87.50 92 LEU A C 1
ATOM 733 O O . LEU A 1 92 ? -10.318 -8.487 -5.994 1.00 87.50 92 LEU A O 1
ATOM 737 N N . ARG A 1 93 ? -9.076 -10.348 -5.817 1.00 88.56 93 ARG A N 1
ATOM 738 C CA . ARG A 1 93 ? -10.218 -11.278 -5.858 1.00 88.56 93 ARG A CA 1
ATOM 739 C C . ARG A 1 93 ? -11.141 -11.154 -4.644 1.00 88.56 93 ARG A C 1
ATOM 741 O O . ARG A 1 93 ? -12.325 -11.423 -4.792 1.00 88.56 93 ARG A O 1
ATOM 748 N N . ARG A 1 94 ? -10.627 -10.720 -3.484 1.00 87.12 94 ARG A N 1
ATOM 749 C CA . ARG A 1 94 ? -11.441 -10.486 -2.272 1.00 87.12 94 ARG A CA 1
ATOM 750 C C . ARG A 1 94 ? -12.373 -9.282 -2.418 1.00 87.12 94 ARG A C 1
ATOM 752 O O . ARG A 1 94 ? -13.389 -9.213 -1.746 1.00 87.12 94 ARG A O 1
ATOM 759 N N . TYR A 1 95 ? -12.028 -8.343 -3.299 1.00 87.50 95 TYR A N 1
ATOM 760 C CA . TYR A 1 95 ? -12.737 -7.077 -3.468 1.00 87.50 95 TYR A CA 1
ATOM 761 C C . TYR A 1 95 ? -13.170 -6.900 -4.934 1.00 87.50 95 TYR A C 1
ATOM 763 O O . TYR A 1 95 ? -12.548 -6.148 -5.705 1.00 87.50 95 TYR A O 1
ATOM 771 N N . PRO A 1 96 ? -14.208 -7.636 -5.377 1.00 82.25 96 PRO A N 1
ATOM 772 C CA . PRO A 1 96 ? -14.718 -7.522 -6.735 1.00 82.25 96 PRO A CA 1
ATOM 773 C C . PRO A 1 96 ? -15.219 -6.095 -7.005 1.00 82.25 96 PRO A C 1
ATOM 775 O O . PRO A 1 96 ? -15.783 -5.435 -6.142 1.00 82.25 96 PRO A O 1
ATOM 778 N N . ASN A 1 97 ? -14.994 -5.608 -8.221 1.00 82.12 97 ASN A N 1
ATOM 779 C CA . ASN A 1 97 ? -15.488 -4.329 -8.752 1.00 82.12 97 ASN A CA 1
ATOM 780 C C . ASN A 1 97 ? -15.056 -3.026 -8.046 1.00 82.12 97 ASN A C 1
ATOM 782 O O . ASN A 1 97 ? -15.499 -1.960 -8.459 1.00 82.12 97 ASN A O 1
ATOM 786 N N . LEU A 1 98 ? -14.158 -3.060 -7.055 1.00 85.50 98 LEU A N 1
ATOM 787 C CA . LEU A 1 98 ? -13.633 -1.825 -6.460 1.00 85.50 98 LEU A CA 1
ATOM 788 C C . LEU A 1 98 ? -12.455 -1.229 -7.248 1.00 85.50 98 LEU A C 1
ATOM 790 O O . LEU A 1 98 ? -11.558 -1.989 -7.639 1.00 85.50 98 LEU A O 1
ATOM 794 N N . PRO A 1 99 ? -12.414 0.109 -7.429 1.00 83.12 99 PRO A N 1
ATOM 795 C CA . PRO A 1 99 ? -11.224 0.804 -7.888 1.00 83.12 99 PRO A CA 1
ATOM 796 C C . PRO A 1 99 ? -10.162 0.819 -6.787 1.00 83.12 99 PRO A C 1
ATOM 798 O O . PRO A 1 99 ? -10.446 0.745 -5.588 1.00 83.12 99 PRO A O 1
ATOM 801 N N . TYR A 1 100 ? -8.919 0.959 -7.214 1.00 88.25 100 TYR A N 1
ATOM 802 C CA . TYR A 1 100 ? -7.743 0.896 -6.377 1.00 88.25 100 TYR A CA 1
ATOM 803 C C . TYR A 1 100 ? -7.173 2.279 -6.110 1.00 88.25 100 TYR A C 1
ATOM 805 O O . TYR A 1 100 ? -6.995 3.072 -7.033 1.00 88.25 100 TYR A O 1
ATOM 813 N N . ARG A 1 101 ? -6.832 2.567 -4.857 1.00 93.75 101 ARG A N 1
ATOM 814 C CA . ARG A 1 101 ? -6.157 3.810 -4.477 1.00 93.75 101 ARG A CA 1
ATOM 815 C C . ARG A 1 101 ? -4.722 3.503 -4.088 1.00 93.75 101 ARG A C 1
ATOM 817 O O . ARG A 1 101 ? -4.494 2.930 -3.030 1.00 93.75 101 ARG A O 1
ATOM 824 N N . ASN A 1 102 ? -3.763 3.875 -4.931 1.00 93.56 102 ASN A N 1
ATOM 825 C CA . ASN A 1 102 ? -2.354 3.798 -4.563 1.00 93.56 102 ASN A CA 1
ATOM 826 C C . ASN A 1 102 ? -1.994 5.039 -3.746 1.00 93.56 102 ASN A C 1
ATOM 828 O O . ASN A 1 102 ? -1.879 6.131 -4.306 1.00 93.56 102 ASN A O 1
ATOM 832 N N . CYS A 1 103 ? -1.853 4.854 -2.437 1.00 96.69 103 CYS A N 1
ATOM 833 C CA . CYS A 1 103 ? -1.517 5.894 -1.487 1.00 96.69 103 CYS A CA 1
ATOM 834 C C . CYS A 1 103 ? -0.022 5.890 -1.159 1.00 96.69 103 CYS A C 1
ATOM 836 O O . CYS A 1 103 ?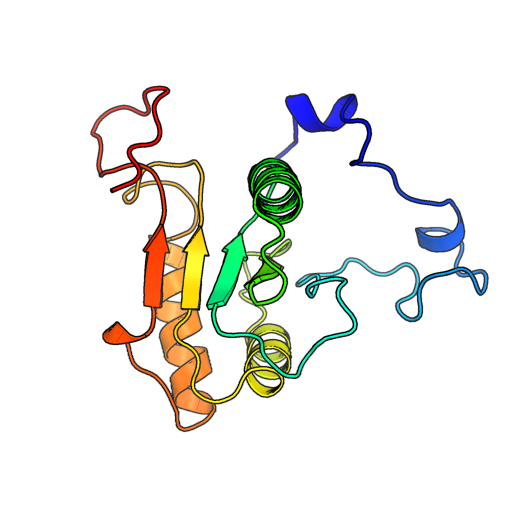 0.533 4.858 -0.773 1.00 96.69 103 CYS A O 1
ATOM 838 N N . GLN A 1 104 ? 0.625 7.045 -1.296 1.00 94.88 104 GLN A N 1
ATOM 839 C CA . GLN A 1 104 ? 2.026 7.231 -0.925 1.00 94.88 104 GLN A CA 1
ATOM 840 C C . GLN A 1 104 ? 2.268 8.631 -0.354 1.00 94.88 104 GLN A C 1
ATOM 842 O O . GLN A 1 104 ? 1.578 9.587 -0.711 1.00 94.88 104 GLN A O 1
ATOM 847 N N . GLU A 1 105 ? 3.257 8.749 0.531 1.00 93.44 105 GLU A N 1
ATOM 848 C CA . GLU A 1 105 ? 3.663 10.046 1.081 1.00 93.44 105 GLU A CA 1
ATOM 849 C C . GLU A 1 105 ? 4.517 10.843 0.092 1.00 93.44 105 GLU A C 1
ATOM 851 O O . GLU A 1 105 ? 4.542 12.071 0.133 1.00 93.44 105 GLU A O 1
ATOM 856 N N . GLU A 1 106 ? 5.212 10.149 -0.808 1.00 92.06 106 GLU A N 1
ATOM 857 C CA . GLU A 1 106 ? 6.073 10.756 -1.803 1.00 92.06 106 GLU A CA 1
ATOM 858 C C . GLU A 1 106 ? 5.258 11.471 -2.898 1.00 92.06 106 GLU A C 1
ATOM 860 O O . GLU A 1 106 ? 4.181 10.997 -3.283 1.00 92.06 106 GLU A O 1
ATOM 865 N N . PRO A 1 107 ? 5.794 12.563 -3.474 1.00 93.25 107 PRO A N 1
ATOM 866 C CA . PRO A 1 107 ? 5.243 13.225 -4.661 1.00 93.25 107 PRO A CA 1
ATOM 867 C C . PRO A 1 107 ? 4.909 12.258 -5.792 1.00 93.25 107 PRO A C 1
ATOM 869 O O . PRO A 1 107 ? 5.607 11.267 -5.974 1.00 93.25 107 PRO A O 1
ATOM 872 N N . MET A 1 108 ? 3.887 12.560 -6.591 1.00 92.88 108 MET A N 1
ATOM 873 C CA . MET A 1 108 ? 3.390 11.681 -7.663 1.00 92.88 108 MET A CA 1
ATOM 874 C C . MET A 1 108 ? 4.465 11.237 -8.668 1.00 92.88 108 MET A C 1
ATOM 876 O O . MET A 1 108 ? 4.424 10.116 -9.174 1.00 92.88 108 MET A O 1
ATOM 880 N N . ASN A 1 109 ? 5.422 12.115 -8.969 1.00 93.06 109 ASN A N 1
ATOM 881 C CA . ASN A 1 109 ? 6.556 11.846 -9.858 1.00 93.06 109 ASN A CA 1
ATOM 882 C C . ASN A 1 109 ? 7.731 11.128 -9.161 1.00 93.06 109 ASN A C 1
ATOM 884 O O . ASN A 1 109 ? 8.733 10.834 -9.806 1.00 93.06 109 ASN A O 1
ATOM 888 N N . THR A 1 110 ? 7.611 10.850 -7.863 1.00 91.88 110 THR A N 1
ATOM 889 C CA . THR A 1 110 ? 8.591 10.161 -7.013 1.00 91.88 110 THR A CA 1
ATOM 890 C C . THR A 1 110 ? 7.939 8.929 -6.363 1.00 91.88 110 THR A C 1
ATOM 892 O O . THR A 1 110 ? 6.749 8.657 -6.528 1.00 91.88 110 THR A O 1
ATOM 895 N N . GLY A 1 111 ? 8.718 8.144 -5.623 1.00 92.19 111 GLY A N 1
ATOM 896 C CA . GLY A 1 111 ? 8.209 6.983 -4.904 1.00 92.19 111 GLY A CA 1
ATOM 897 C C . GLY A 1 111 ? 7.845 5.837 -5.844 1.00 92.19 111 GLY A C 1
ATOM 898 O O . GLY A 1 111 ? 8.467 5.638 -6.889 1.00 92.19 111 GLY A O 1
ATOM 899 N N . ALA A 1 112 ? 6.854 5.043 -5.444 1.00 94.38 112 ALA A N 1
ATOM 900 C CA . ALA A 1 112 ? 6.552 3.776 -6.100 1.00 94.38 112 ALA A CA 1
ATOM 901 C C . ALA A 1 112 ? 5.477 3.882 -7.192 1.00 94.38 112 ALA A C 1
ATOM 903 O O . ALA A 1 112 ? 5.359 2.961 -8.000 1.00 94.38 112 ALA A O 1
ATOM 904 N N . TYR A 1 113 ? 4.692 4.964 -7.241 1.00 95.31 113 TYR A N 1
ATOM 905 C CA . TYR A 1 113 ? 3.505 5.052 -8.097 1.00 95.31 113 TYR A CA 1
ATOM 906 C C . TYR A 1 113 ? 3.785 4.748 -9.574 1.00 95.31 113 TYR A C 1
ATOM 908 O O . TYR A 1 113 ? 3.131 3.876 -10.148 1.00 95.31 113 TYR A O 1
ATOM 916 N N . SER A 1 114 ? 4.786 5.396 -10.178 1.00 95.50 114 SER A N 1
ATOM 917 C CA . SER A 1 114 ? 5.138 5.199 -11.595 1.00 95.50 114 SER A CA 1
ATOM 918 C C . SER A 1 114 ? 5.606 3.771 -11.906 1.00 95.50 114 SER A C 1
ATOM 920 O O . SER A 1 114 ? 5.417 3.281 -13.020 1.00 95.50 114 SER A O 1
ATOM 922 N N . TYR A 1 115 ? 6.164 3.070 -10.916 1.00 96.44 115 TYR A N 1
ATOM 923 C CA . TYR A 1 115 ? 6.543 1.665 -11.029 1.00 96.44 115 TYR A CA 1
ATOM 924 C C . TYR A 1 115 ? 5.333 0.731 -10.839 1.00 96.44 115 TYR A C 1
ATOM 926 O O . TYR A 1 115 ? 5.161 -0.227 -11.599 1.00 96.44 115 TYR A O 1
ATOM 934 N N . ILE A 1 116 ? 4.488 0.992 -9.842 1.00 95.69 116 ILE A N 1
ATOM 935 C CA . ILE A 1 116 ? 3.395 0.103 -9.429 1.00 95.69 116 ILE A CA 1
ATOM 936 C C . ILE A 1 116 ? 2.189 0.206 -10.355 1.00 95.69 116 ILE A C 1
ATOM 938 O O . ILE A 1 116 ? 1.664 -0.826 -10.768 1.00 95.69 116 ILE A O 1
ATOM 942 N N . ALA A 1 117 ? 1.767 1.413 -10.730 1.00 95.44 117 ALA A N 1
ATOM 943 C CA . ALA A 1 117 ? 0.550 1.630 -11.510 1.00 95.44 117 ALA A CA 1
ATOM 944 C C . ALA A 1 117 ? 0.482 0.814 -12.826 1.00 95.44 117 ALA A C 1
ATOM 946 O O . ALA A 1 117 ? -0.508 0.103 -13.020 1.00 95.44 117 ALA A O 1
ATOM 947 N N . PRO A 1 118 ? 1.513 0.780 -13.703 1.00 96.06 118 PRO A N 1
ATOM 948 C CA . PRO A 1 118 ? 1.454 -0.037 -14.924 1.00 96.06 118 PRO A CA 1
ATOM 949 C C . PRO A 1 118 ? 1.407 -1.548 -14.654 1.00 96.06 118 PRO A C 1
ATOM 951 O O . PRO A 1 118 ? 0.778 -2.306 -15.401 1.00 96.06 118 PRO A O 1
ATOM 954 N N . ARG A 1 119 ? 2.048 -2.004 -13.573 1.00 96.31 119 ARG A N 1
ATOM 955 C CA . ARG A 1 119 ? 2.093 -3.424 -13.195 1.00 96.31 119 ARG A CA 1
ATOM 956 C C . ARG A 1 119 ? 0.781 -3.873 -12.574 1.00 96.31 119 ARG A C 1
ATOM 958 O O . ARG A 1 119 ? 0.279 -4.938 -12.916 1.00 96.31 119 ARG A O 1
ATOM 965 N N . LEU A 1 120 ? 0.184 -3.021 -11.748 1.00 94.31 120 LEU A N 1
ATOM 966 C CA . LEU A 1 120 ? -1.156 -3.214 -11.219 1.00 94.31 120 LEU A CA 1
ATOM 967 C C . LEU A 1 120 ? -2.195 -3.241 -12.346 1.00 94.31 120 LEU A C 1
ATOM 969 O O . LEU A 1 120 ? -3.042 -4.126 -12.358 1.00 94.31 120 LEU A O 1
ATOM 973 N N . CYS A 1 121 ? -2.093 -2.341 -13.331 1.00 95.25 121 CYS A N 1
ATOM 974 C CA . CYS A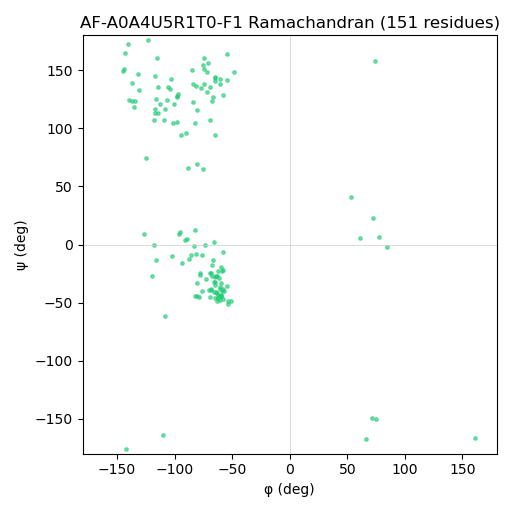 1 121 ? -2.967 -2.346 -14.508 1.00 95.25 121 CYS A CA 1
ATOM 975 C C . CYS A 1 121 ? -2.871 -3.677 -15.267 1.00 95.25 121 CYS A C 1
ATOM 977 O O . CYS A 1 121 ? -3.887 -4.302 -15.566 1.00 95.25 121 CYS A O 1
ATOM 979 N N . THR A 1 122 ? -1.650 -4.159 -15.512 1.00 95.50 122 THR A N 1
ATOM 980 C CA . THR A 1 122 ? -1.413 -5.474 -16.132 1.00 95.50 122 THR A CA 1
ATOM 981 C C . THR A 1 122 ? -2.000 -6.615 -15.296 1.00 95.50 122 THR A C 1
ATOM 983 O O . THR A 1 122 ? -2.663 -7.497 -15.839 1.00 95.50 122 THR A O 1
ATOM 986 N N . ALA A 1 123 ? -1.809 -6.584 -13.975 1.00 93.69 123 ALA A N 1
ATOM 987 C CA . ALA A 1 123 ? -2.337 -7.595 -13.067 1.00 93.69 123 ALA A CA 1
ATOM 988 C C . ALA A 1 123 ? -3.872 -7.623 -13.055 1.00 93.69 123 ALA A C 1
ATOM 990 O O . ALA A 1 123 ? -4.449 -8.705 -13.097 1.00 93.69 123 ALA A O 1
ATOM 991 N N . MET A 1 124 ? -4.534 -6.461 -13.051 1.00 92.12 124 MET A N 1
ATOM 992 C CA . MET A 1 124 ? -5.993 -6.368 -13.153 1.00 92.12 124 MET A CA 1
ATOM 993 C C . MET A 1 124 ? -6.490 -6.925 -14.491 1.00 92.12 124 MET A C 1
ATOM 995 O O . MET A 1 124 ? -7.355 -7.804 -14.500 1.00 92.12 124 MET A O 1
ATOM 999 N N . LYS A 1 125 ? -5.877 -6.506 -15.609 1.00 93.38 125 LYS A N 1
ATOM 1000 C CA . LYS A 1 125 ? -6.220 -6.990 -16.957 1.00 93.38 125 LYS A CA 1
ATOM 1001 C C . LYS A 1 125 ? -6.103 -8.508 -17.084 1.00 93.38 125 LYS A C 1
ATOM 1003 O O . LYS A 1 125 ? -6.972 -9.126 -17.690 1.00 93.38 125 LYS A O 1
ATOM 1008 N N . ALA A 1 126 ? -5.082 -9.118 -16.480 1.00 92.81 126 ALA A N 1
ATOM 1009 C CA . ALA A 1 126 ? -4.913 -10.574 -16.462 1.00 92.81 126 ALA A CA 1
ATOM 1010 C C . ALA A 1 126 ? -6.059 -11.311 -15.741 1.00 92.81 126 ALA A C 1
ATOM 1012 O O . ALA A 1 126 ? -6.306 -12.481 -16.014 1.00 92.81 126 ALA A O 1
ATOM 1013 N N . MET A 1 127 ? -6.786 -10.632 -14.850 1.00 91.38 127 MET A N 1
ATOM 1014 C CA . MET A 1 127 ? -7.998 -11.159 -14.217 1.00 91.38 127 MET A CA 1
ATOM 1015 C C . MET A 1 127 ? -9.281 -10.857 -15.009 1.00 91.38 127 MET A C 1
ATOM 1017 O O . MET A 1 127 ? -10.371 -11.115 -14.504 1.00 91.38 127 MET A O 1
ATOM 1021 N N . GLY A 1 128 ? -9.178 -10.265 -16.202 1.00 90.88 128 GLY A N 1
ATOM 1022 C CA . GLY A 1 128 ? -10.331 -9.886 -17.019 1.00 90.88 128 GLY A CA 1
ATOM 1023 C C . GLY A 1 128 ? -11.116 -8.689 -16.477 1.00 90.88 128 GLY A C 1
ATOM 1024 O O . GLY A 1 128 ? -12.296 -8.552 -16.788 1.00 90.88 128 GLY A O 1
ATOM 1025 N N . ARG A 1 129 ? -10.500 -7.827 -15.654 1.00 87.75 129 ARG A N 1
ATOM 1026 C CA . ARG A 1 129 ? -11.156 -6.621 -15.121 1.00 87.75 129 ARG A CA 1
ATOM 1027 C C . ARG A 1 129 ? -10.213 -5.429 -15.024 1.00 87.75 129 ARG A C 1
ATOM 1029 O O . ARG A 1 129 ? -9.001 -5.588 -15.002 1.00 87.75 129 ARG A O 1
ATOM 1036 N N . GLY A 1 130 ? -10.794 -4.24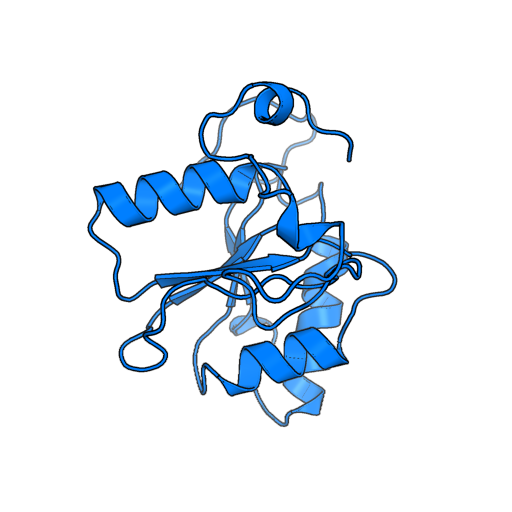6 -14.862 1.00 84.56 130 GLY A N 1
ATOM 1037 C CA . GLY A 1 130 ? -10.070 -3.026 -14.527 1.00 84.56 130 GLY A CA 1
ATOM 1038 C C . GLY A 1 130 ? -9.259 -2.424 -15.678 1.00 84.56 130 GLY A C 1
ATOM 1039 O O . GLY A 1 130 ? -8.877 -3.073 -16.652 1.00 84.56 130 GLY A O 1
ATOM 1040 N N . SER A 1 131 ? -8.987 -1.139 -15.538 1.00 89.75 131 SER A N 1
ATOM 1041 C CA . SER A 1 131 ? -8.258 -0.305 -16.480 1.00 89.75 131 SER A CA 1
ATOM 1042 C C . SER A 1 131 ? -7.372 0.686 -15.720 1.00 89.75 131 SER A C 1
ATOM 1044 O O . SER A 1 131 ? -7.284 0.664 -14.492 1.00 89.75 131 SER A O 1
ATOM 1046 N N . TRP A 1 132 ? -6.707 1.583 -16.446 1.00 92.00 132 TRP A N 1
ATOM 1047 C CA . TRP A 1 132 ? -5.999 2.702 -15.824 1.00 92.00 132 TRP A CA 1
ATOM 1048 C C . TRP A 1 132 ? -6.928 3.635 -15.045 1.00 92.00 132 TRP A C 1
ATOM 1050 O O . TRP A 1 132 ? -6.499 4.224 -14.058 1.00 92.00 132 TRP A O 1
ATOM 1060 N N . GLU A 1 133 ? -8.197 3.738 -15.440 1.00 90.25 133 GL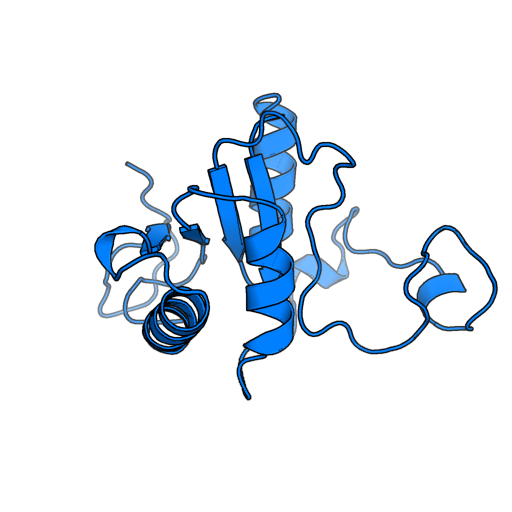U A N 1
ATOM 1061 C CA . GLU A 1 133 ? -9.174 4.592 -14.761 1.00 90.25 133 GLU A CA 1
ATOM 1062 C C . GLU A 1 133 ? -9.510 4.077 -13.361 1.00 90.25 133 GLU A C 1
ATOM 1064 O O . GLU A 1 133 ? -9.858 4.866 -12.482 1.00 90.25 133 GLU A O 1
ATOM 1069 N N . ASP A 1 134 ? -9.335 2.776 -13.132 1.00 90.75 134 ASP A N 1
ATOM 1070 C CA . ASP A 1 134 ? -9.546 2.132 -11.841 1.00 90.75 134 ASP A CA 1
ATOM 1071 C C . ASP A 1 134 ? -8.355 2.300 -10.894 1.00 90.75 134 ASP A C 1
ATOM 1073 O O . ASP A 1 134 ? -8.471 1.958 -9.722 1.00 90.75 134 ASP A O 1
ATOM 1077 N N . ILE A 1 135 ? -7.221 2.838 -11.356 1.00 93.44 135 ILE A N 1
ATOM 1078 C CA . ILE A 1 135 ? -6.050 3.120 -10.518 1.00 93.44 135 ILE A CA 1
ATOM 1079 C C . ILE A 1 135 ? -6.027 4.611 -10.202 1.00 93.44 135 ILE A C 1
ATOM 1081 O O . ILE A 1 135 ? -5.658 5.443 -11.027 1.00 93.44 135 ILE A O 1
ATOM 1085 N N . LYS A 1 136 ? -6.406 4.960 -8.978 1.00 94.50 136 LYS A N 1
ATOM 1086 C CA . LYS A 1 136 ? -6.386 6.334 -8.483 1.00 94.50 136 LYS A CA 1
ATOM 1087 C C . LYS A 1 136 ? -5.118 6.582 -7.673 1.00 94.50 136 LYS A C 1
ATOM 1089 O O . LYS A 1 136 ? -4.815 5.843 -6.737 1.00 94.50 136 LYS A O 1
ATOM 1094 N N . TYR A 1 137 ? -4.391 7.636 -8.022 1.00 95.12 137 TYR A N 1
ATOM 1095 C CA . TYR A 1 137 ? -3.298 8.148 -7.202 1.00 95.12 137 TYR A CA 1
ATOM 1096 C C . TYR A 1 137 ? -3.858 8.892 -5.985 1.00 95.12 137 TYR A C 1
ATOM 1098 O O . TYR A 1 137 ? -4.824 9.643 -6.114 1.00 95.12 137 TYR A O 1
ATOM 1106 N N . VAL A 1 138 ? -3.257 8.679 -4.815 1.00 95.62 138 VAL A N 1
ATOM 1107 C CA . VAL A 1 138 ? -3.509 9.458 -3.599 1.00 95.62 138 VAL A CA 1
ATOM 1108 C C . VAL A 1 138 ? -2.155 9.782 -2.975 1.00 95.62 138 VAL A C 1
ATOM 1110 O O . VAL A 1 138 ? -1.402 8.884 -2.613 1.00 95.62 138 VAL A O 1
ATOM 1113 N N . GLY A 1 139 ? -1.813 11.053 -2.855 1.00 93.19 139 GLY A N 1
ATOM 1114 C CA . GLY A 1 139 ? -0.518 11.457 -2.321 1.00 93.19 139 GLY A CA 1
ATOM 1115 C C . GLY A 1 139 ? -0.186 12.885 -2.707 1.00 93.19 139 GLY A C 1
ATOM 1116 O O . GLY A 1 139 ? -1.045 13.630 -3.173 1.00 93.19 139 GLY A O 1
ATOM 1117 N N . ARG A 1 140 ? 1.075 13.268 -2.518 1.00 91.94 140 ARG A N 1
ATOM 1118 C CA . ARG A 1 140 ? 1.553 14.616 -2.838 1.00 91.94 140 ARG A CA 1
ATOM 1119 C C . ARG A 1 140 ? 1.480 14.894 -4.342 1.00 91.94 140 ARG A C 1
ATOM 1121 O O . ARG A 1 140 ? 1.833 14.048 -5.163 1.00 91.94 140 ARG A O 1
ATOM 1128 N N . GLY A 1 141 ? 1.088 16.114 -4.707 1.00 92.12 141 GLY A N 1
ATOM 1129 C CA . GLY A 1 141 ? 1.178 16.587 -6.089 1.00 92.12 141 GLY A CA 1
ATOM 1130 C C . GLY A 1 141 ? 2.597 16.446 -6.658 1.00 92.12 141 GLY A C 1
ATOM 1131 O O . GLY A 1 141 ? 3.570 16.250 -5.927 1.00 92.12 141 GLY A O 1
ATOM 1132 N N . GLN A 1 142 ? 2.727 16.526 -7.983 1.00 91.88 142 GLN A N 1
ATOM 1133 C CA . GLN A 1 142 ? 4.046 16.525 -8.617 1.00 91.88 142 GLN A CA 1
ATOM 1134 C C . GLN A 1 142 ? 4.866 17.720 -8.129 1.00 91.88 142 GLN A C 1
ATOM 1136 O O . GLN A 1 142 ? 4.360 18.838 -8.049 1.00 91.88 142 GLN A O 1
ATOM 1141 N N . CYS A 1 143 ? 6.145 17.498 -7.848 1.00 86.00 143 CYS A N 1
ATOM 1142 C CA . CYS A 1 143 ? 7.047 18.576 -7.465 1.00 86.00 143 CYS A CA 1
ATOM 1143 C C . CYS A 1 143 ? 8.457 18.339 -8.007 1.00 86.00 143 CYS A C 1
ATOM 1145 O O . CYS A 1 143 ? 8.917 17.201 -8.123 1.00 86.00 143 CYS A O 1
ATOM 1147 N N . THR A 1 144 ? 9.170 19.426 -8.293 1.00 85.38 144 THR A N 1
ATOM 1148 C CA . THR A 1 144 ? 10.583 19.386 -8.703 1.00 85.38 144 THR A CA 1
ATOM 1149 C C . THR A 1 144 ? 11.505 19.040 -7.533 1.00 85.38 144 THR A C 1
ATOM 1151 O O . THR A 1 144 ? 12.548 18.422 -7.721 1.00 85.38 144 THR A O 1
ATOM 1154 N N . VAL A 1 145 ? 11.106 19.419 -6.31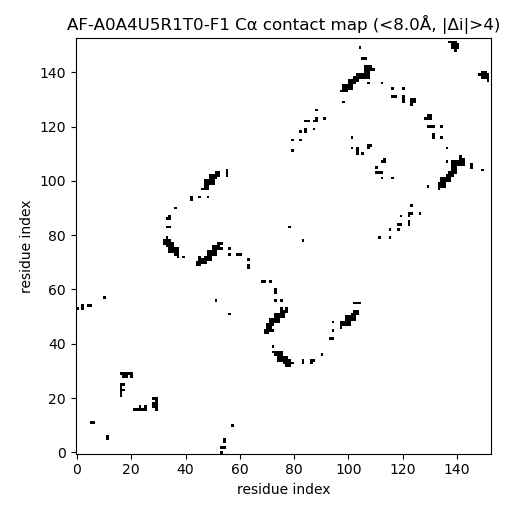5 1.00 77.88 145 VAL A N 1
ATOM 1155 C CA . VAL A 1 145 ? 11.822 19.160 -5.061 1.00 77.88 145 VAL A CA 1
ATOM 1156 C C . VAL A 1 145 ? 10.852 18.584 -4.040 1.00 77.88 145 VAL A C 1
ATOM 1158 O O . VAL A 1 145 ? 9.753 19.105 -3.873 1.00 77.88 145 VAL A O 1
ATOM 1161 N N . SER A 1 146 ? 11.245 17.508 -3.361 1.00 68.44 146 SER A N 1
ATOM 1162 C CA . SER A 1 146 ? 10.403 16.897 -2.329 1.00 68.44 146 SER A CA 1
ATOM 1163 C C . SER A 1 146 ? 10.314 17.833 -1.120 1.00 68.44 146 SER A C 1
ATOM 1165 O O . SER A 1 146 ? 11.294 17.993 -0.398 1.00 68.44 146 SER A O 1
ATOM 1167 N N . LEU A 1 147 ? 9.153 18.465 -0.932 1.00 62.94 147 LEU A N 1
ATOM 1168 C CA . LEU A 1 147 ? 8.818 19.308 0.222 1.00 62.94 147 LEU A CA 1
ATOM 1169 C C . LEU A 1 147 ? 7.667 18.677 1.028 1.00 62.94 147 LEU A C 1
ATOM 1171 O O . LEU A 1 147 ? 6.950 17.799 0.539 1.00 62.94 147 LEU A O 1
ATOM 1175 N N . ASP A 1 148 ? 7.517 19.096 2.285 1.00 55.53 148 ASP A N 1
ATOM 1176 C CA . ASP A 1 148 ? 6.916 18.299 3.368 1.00 55.53 148 ASP A CA 1
ATOM 1177 C C . ASP A 1 148 ? 5.377 18.256 3.482 1.00 55.53 148 ASP A C 1
ATOM 1179 O O . ASP A 1 148 ? 4.870 17.721 4.466 1.00 55.53 148 ASP A O 1
ATOM 1183 N N . PHE A 1 149 ? 4.597 18.717 2.498 1.00 51.09 149 PHE A N 1
ATOM 1184 C CA . PHE A 1 149 ? 3.134 18.815 2.661 1.00 51.09 149 PHE A CA 1
ATOM 1185 C C . PHE A 1 149 ? 2.337 17.917 1.708 1.00 51.09 149 PHE A C 1
ATOM 1187 O O . PHE A 1 149 ? 2.491 17.990 0.492 1.00 51.09 149 PHE A O 1
ATOM 1194 N N . ILE A 1 150 ? 1.462 17.077 2.281 1.00 51.12 150 ILE A N 1
ATOM 1195 C CA . ILE A 1 150 ? 0.440 16.295 1.568 1.00 51.12 150 ILE A CA 1
ATOM 1196 C C . ILE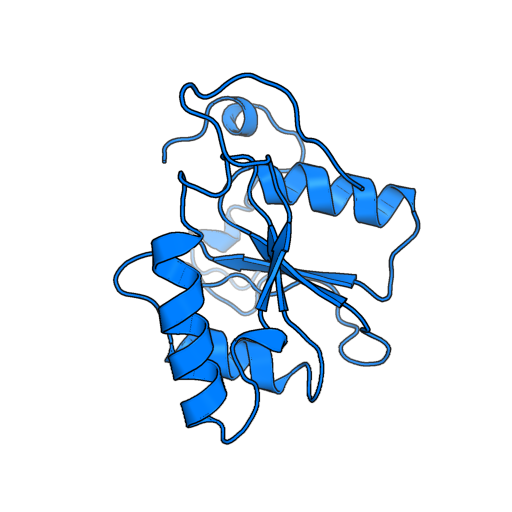 A 1 150 ? -0.752 17.211 1.281 1.00 51.12 150 ILE A C 1
ATOM 1198 O O . ILE A 1 150 ? -1.400 17.677 2.212 1.00 51.12 150 ILE A O 1
ATOM 1202 N N . GLN A 1 151 ? -1.035 17.468 0.003 1.00 41.19 151 GLN A N 1
ATOM 1203 C CA . GLN A 1 151 ? -2.317 18.034 -0.420 1.00 41.19 151 GLN A CA 1
ATOM 1204 C C . GLN A 1 151 ? -3.315 16.884 -0.569 1.00 41.19 151 GLN A C 1
ATOM 1206 O O . GLN A 1 151 ? -3.056 15.935 -1.308 1.00 41.19 151 GLN A O 1
ATOM 1211 N N . VAL A 1 152 ? -4.425 16.953 0.162 1.00 41.06 152 VAL A N 1
ATOM 1212 C CA . VAL A 1 152 ? -5.576 16.062 -0.002 1.00 41.06 152 VAL A CA 1
ATOM 1213 C C . VAL A 1 152 ? -6.739 16.956 -0.414 1.00 41.06 152 VAL A C 1
ATOM 1215 O O . VAL A 1 152 ? -7.137 17.810 0.376 1.00 41.06 152 VAL A O 1
ATOM 1218 N N . ASP A 1 153 ? -7.211 16.794 -1.650 1.00 37.00 153 ASP A N 1
ATOM 1219 C CA . ASP A 1 153 ? -8.494 17.341 -2.114 1.00 37.00 153 ASP A CA 1
ATOM 1220 C C . ASP A 1 153 ? -9.656 16.436 -1.668 1.00 37.00 153 ASP A C 1
ATOM 1222 O O . ASP A 1 153 ? -9.484 15.188 -1.689 1.00 37.00 153 ASP A O 1
#

Sequence (153 aa):
MSPKSLLRHKLCKSNLSEFDGHPGFGKQGTKFKQLIKDHSDLEEGIRRLVLCSGKVYYELDEERERVNGKDIAICRLEHLCPFPSDLVQLGLRRYPNLPYRNCQEEPMNTGAYSYIAPRLCTAMKAMGRGSWEDIKYVGRGQCTVSLDFIQVD

Nearest PDB structures (foldseek):
  7wgr-assembly1_B  TM=9.120E-01  e=3.442E-09  Homo sapiens
  8i0k-assembly1_B  TM=8.916E-01  e=3.442E-09  Homo sapiens
  6vef-assembly1_B  TM=8.371E-01  e=7.181E-10  Escherichia coli K-12
  8p5s-assembly1_A  TM=9.126E-01  e=7.776E-09  Corynebacterium glutamicum ATCC 13032
  8p5v-assembly1_A  TM=9.123E-01  e=3.089E-08  Corynebacterium glutamicum ATCC 13032

Secondary structure (DSSP, 8-state):
---SGGGG-TT----THHHH--S-S-TT-SS--SEEPPS-S--TT--EEEEE-TTHHHHHHHHHHHTT-TTEEEEEE---SS--HHHHHHHHHTSTTPPEEEE-SS-TTSTTHHHHHHHHHHHHHHTT---GGGEEEESPPP-SS--S-----